Protein AF-A0A2T2RZV4-F1 (afdb_monomer_lite)

Foldseek 3Di:
DDLVVLVVDPLLVVLLVLLVVLCVVQVDVDDDDDLSRLLVVLVVVDDPPDDSNVSSSVVSVVSNCPSNDDPVRVVVVCVVCVVVVLVVDDPVRNVVCVVPDDPPDDPPPDD

Secondary structure (DSSP, 8-state):
--HHHHHH-HHHHHHHHHHHHHHHHS--SSPPPPHHHHHHHHHHT--TTS-HHHHHHHHHHHHHHHHHS-HHHHHHHHHHTHHHHHHHS-HHHHHHHHHT-PPPPPP----

Radius of gyration: 17.97 Å; chains: 1; bounding box: 38×36×47 Å

Sequence (111 aa):
MDVKEILADSEIQAAYAEYLRVTEASPLDYDVQSLESIALNVTAGERKGYPIRDCVLSCLRALIFHRSTPLSAQIEMAEASEPERRANMTPEQRAACDRYRLPSPAPIAQQ

Structure (mmCIF, N/CA/C/O backbone):
data_AF-A0A2T2RZV4-F1
#
_entry.id   AF-A0A2T2RZV4-F1
#
loop_
_atom_site.group_PDB
_atom_site.id
_atom_site.type_symbol
_atom_site.label_atom_id
_atom_site.label_alt_id
_atom_site.label_comp_id
_atom_site.label_asym_id
_atom_site.label_entity_id
_atom_site.label_seq_id
_atom_site.pdbx_PDB_ins_code
_atom_site.Cartn_x
_atom_site.Cartn_y
_atom_site.Cartn_z
_atom_site.occupancy
_atom_site.B_iso_or_equiv
_atom_site.auth_seq_id
_atom_site.auth_comp_id
_atom_site.auth_asym_id
_atom_site.auth_atom_id
_atom_site.pdbx_PDB_model_num
ATOM 1 N N . MET A 1 1 ? -12.876 -10.564 10.738 1.00 78.62 1 MET A N 1
ATOM 2 C CA . MET A 1 1 ? -12.437 -9.356 11.447 1.00 78.62 1 MET A CA 1
ATOM 3 C C . MET A 1 1 ? -13.302 -8.216 10.952 1.00 78.62 1 MET A C 1
ATOM 5 O O . MET A 1 1 ? -13.426 -8.089 9.739 1.00 78.62 1 MET A O 1
ATOM 9 N N . ASP A 1 2 ? -13.956 -7.475 11.837 1.00 85.00 2 ASP A N 1
ATOM 10 C CA . ASP A 1 2 ? -14.763 -6.309 11.472 1.00 85.00 2 ASP A CA 1
ATOM 11 C C . ASP A 1 2 ? -13.939 -5.005 11.494 1.00 85.00 2 ASP A C 1
ATOM 13 O O . ASP A 1 2 ? -12.769 -4.985 11.883 1.00 85.00 2 ASP A O 1
ATOM 17 N N . VAL A 1 3 ? -14.532 -3.897 11.040 1.00 87.12 3 VAL A N 1
ATOM 18 C CA . VAL A 1 3 ? -13.846 -2.593 10.994 1.00 87.12 3 VAL A CA 1
ATOM 19 C C . VAL A 1 3 ? -13.433 -2.122 12.390 1.00 87.12 3 VAL A C 1
ATOM 21 O O . VAL A 1 3 ? -12.377 -1.518 12.532 1.00 87.12 3 VAL A O 1
ATOM 24 N N . LYS A 1 4 ? -14.206 -2.413 13.443 1.00 90.44 4 LYS A N 1
ATOM 25 C CA . LYS A 1 4 ? -13.849 -1.993 14.806 1.00 90.44 4 LYS A CA 1
ATOM 26 C C . LYS A 1 4 ? -12.604 -2.724 15.295 1.00 90.44 4 LYS A C 1
ATOM 28 O O . LYS A 1 4 ? -11.748 -2.104 15.916 1.00 90.44 4 LYS A O 1
ATOM 33 N N . GLU A 1 5 ? -12.488 -4.010 14.983 1.00 92.50 5 GLU A N 1
ATOM 34 C CA . GLU A 1 5 ? -11.299 -4.806 15.287 1.00 92.50 5 GLU A CA 1
ATOM 35 C C . GLU A 1 5 ? -10.067 -4.291 14.524 1.00 92.50 5 GLU A C 1
ATOM 37 O O . GLU A 1 5 ? -8.998 -4.176 15.114 1.00 92.50 5 GLU A O 1
ATOM 42 N N . ILE A 1 6 ? -10.222 -3.888 13.256 1.00 92.62 6 ILE A N 1
ATOM 43 C CA . ILE A 1 6 ? -9.158 -3.238 12.465 1.00 92.62 6 ILE A CA 1
ATOM 44 C C . ILE A 1 6 ? -8.697 -1.930 13.114 1.00 92.62 6 ILE A C 1
ATOM 46 O O . ILE A 1 6 ? -7.499 -1.684 13.242 1.00 92.62 6 ILE A O 1
ATOM 50 N N . LEU A 1 7 ? -9.642 -1.090 13.540 1.00 92.81 7 LEU A N 1
ATOM 51 C CA . LEU A 1 7 ? -9.342 0.188 14.184 1.00 92.81 7 LEU A CA 1
ATOM 52 C C . LEU A 1 7 ? -8.691 0.017 15.563 1.00 92.81 7 LEU A C 1
ATOM 54 O O . LEU A 1 7 ? -8.048 0.947 16.041 1.00 92.81 7 LEU A O 1
ATOM 58 N N . ALA A 1 8 ? -8.828 -1.143 16.201 1.00 95.12 8 ALA A N 1
ATOM 59 C CA . ALA A 1 8 ? -8.177 -1.450 17.471 1.00 95.12 8 ALA A CA 1
ATOM 60 C C . ALA A 1 8 ? -6.822 -2.171 17.311 1.00 95.12 8 ALA A C 1
ATOM 62 O O . ALA A 1 8 ? -6.104 -2.330 18.300 1.00 95.12 8 ALA A O 1
ATOM 63 N N . ASP A 1 9 ? -6.459 -2.612 16.102 1.00 96.88 9 ASP A N 1
ATOM 64 C CA . ASP A 1 9 ? -5.226 -3.363 15.857 1.00 96.88 9 ASP A CA 1
ATOM 65 C C . ASP A 1 9 ? -3.991 -2.454 15.958 1.00 96.88 9 ASP A C 1
ATOM 67 O O . ASP A 1 9 ? -3.854 -1.457 15.245 1.00 96.88 9 ASP A O 1
ATOM 71 N N . SER A 1 10 ? -3.065 -2.807 16.850 1.00 97.06 10 SER A N 1
ATOM 72 C CA . SER A 1 10 ? -1.889 -1.987 17.153 1.00 97.06 10 SER A CA 1
ATOM 73 C C . SER A 1 10 ? -0.884 -1.901 16.003 1.00 97.06 10 SER A C 1
ATOM 75 O O . SER A 1 10 ? -0.235 -0.867 15.847 1.00 97.06 10 SER A O 1
ATOM 77 N N . GLU A 1 11 ? -0.756 -2.944 15.179 1.00 97.25 11 GLU A N 1
ATOM 78 C CA . GLU A 1 11 ? 0.132 -2.928 14.013 1.00 97.25 11 GLU A CA 1
ATOM 79 C C . GLU A 1 11 ? -0.441 -2.011 12.928 1.00 97.25 11 GLU A C 1
ATOM 81 O O . GLU A 1 11 ? 0.288 -1.230 12.315 1.00 97.25 11 GLU A O 1
ATOM 86 N N . ILE A 1 12 ? -1.761 -2.055 12.733 1.00 96.94 12 ILE A N 1
ATOM 87 C CA . ILE A 1 12 ? -2.468 -1.166 11.805 1.00 96.94 12 ILE A CA 1
ATOM 88 C C . ILE A 1 12 ? -2.363 0.288 12.267 1.00 96.94 12 ILE A C 1
ATOM 90 O O . ILE A 1 12 ? -2.049 1.161 11.461 1.00 96.94 12 ILE A O 1
ATOM 94 N N . GLN A 1 13 ? -2.561 0.550 13.560 1.00 97.75 13 GLN A N 1
ATOM 95 C CA . GLN A 1 13 ? -2.402 1.886 14.138 1.00 97.75 13 GLN A CA 1
ATOM 96 C C . GLN A 1 13 ? -0.976 2.420 13.962 1.00 97.75 13 GLN A C 1
ATOM 98 O O . GLN A 1 13 ? -0.792 3.567 13.554 1.00 97.75 13 GLN A O 1
ATOM 103 N N . ALA A 1 14 ? 0.040 1.584 14.195 1.00 98.00 14 ALA A N 1
ATOM 104 C CA . ALA A 1 14 ? 1.434 1.962 13.976 1.00 98.00 14 ALA A CA 1
ATOM 105 C C . ALA A 1 14 ? 1.723 2.280 12.498 1.00 98.00 14 ALA A C 1
ATOM 107 O O . ALA A 1 14 ? 2.355 3.292 12.195 1.00 98.00 14 ALA A O 1
ATOM 108 N N . ALA A 1 15 ? 1.219 1.462 11.570 1.00 97.75 15 ALA A N 1
ATOM 109 C CA . ALA A 1 15 ? 1.352 1.720 10.139 1.00 97.75 15 ALA A CA 1
ATOM 110 C C . ALA A 1 15 ? 0.609 2.998 9.710 1.00 97.75 15 ALA A C 1
ATOM 112 O O . ALA A 1 15 ? 1.112 3.765 8.893 1.00 97.75 15 ALA A O 1
ATOM 113 N N . TYR A 1 16 ? -0.562 3.275 10.283 1.00 97.44 16 TYR A N 1
ATOM 114 C CA . TYR A 1 16 ? -1.299 4.505 10.004 1.00 97.44 16 TYR A CA 1
ATOM 115 C C . TYR A 1 16 ? -0.570 5.752 10.520 1.00 97.44 16 TYR A C 1
ATOM 117 O O . TYR A 1 16 ? -0.479 6.744 9.801 1.00 97.44 16 TYR A O 1
ATOM 125 N N . ALA A 1 17 ? 0.023 5.696 11.715 1.00 96.62 17 ALA A N 1
ATOM 126 C CA . ALA A 1 17 ? 0.851 6.784 12.234 1.00 96.62 17 ALA A CA 1
ATOM 127 C C . ALA A 1 17 ? 2.058 7.072 11.322 1.00 96.62 17 ALA A C 1
ATOM 129 O O . ALA A 1 17 ? 2.365 8.231 11.045 1.00 96.62 17 ALA A O 1
ATOM 130 N N . GLU A 1 18 ? 2.702 6.026 10.797 1.00 96.31 18 GLU A N 1
ATOM 131 C CA . GLU A 1 18 ? 3.788 6.182 9.828 1.00 96.31 18 GLU A CA 1
ATOM 132 C C . GLU A 1 18 ? 3.300 6.798 8.511 1.00 96.31 18 GLU A C 1
ATOM 134 O O . GLU A 1 18 ? 3.956 7.690 7.977 1.00 96.31 18 GLU A O 1
ATOM 139 N N . TYR A 1 19 ? 2.129 6.385 8.013 1.00 94.81 19 TYR A N 1
ATOM 140 C CA . TYR A 1 19 ? 1.494 6.995 6.842 1.00 94.81 19 TYR A CA 1
ATOM 141 C C . TYR A 1 19 ? 1.273 8.505 7.022 1.00 94.81 19 TYR A C 1
ATOM 143 O O . TYR A 1 19 ? 1.608 9.282 6.122 1.00 94.81 19 TYR A O 1
ATOM 151 N N . LEU A 1 20 ? 0.767 8.935 8.182 1.00 93.75 20 LEU A N 1
ATOM 152 C CA . LEU A 1 20 ? 0.608 10.358 8.493 1.00 93.75 20 LEU A CA 1
ATOM 153 C C . LEU A 1 20 ? 1.962 11.078 8.476 1.00 93.75 20 LEU A C 1
ATOM 155 O O . LEU A 1 20 ? 2.116 12.080 7.778 1.00 93.75 20 LEU A O 1
ATOM 159 N N . ARG A 1 21 ? 2.972 10.508 9.144 1.00 93.81 21 ARG A N 1
ATOM 160 C CA . ARG A 1 21 ? 4.323 11.080 9.226 1.00 93.81 21 ARG A CA 1
ATOM 161 C C . ARG A 1 21 ? 4.966 11.283 7.851 1.00 93.81 21 ARG A C 1
ATOM 163 O O . ARG A 1 21 ? 5.553 12.333 7.594 1.00 93.81 21 ARG A O 1
ATOM 170 N N . VAL A 1 22 ? 4.884 10.295 6.955 1.00 91.25 22 VAL A N 1
ATOM 171 C CA . VAL A 1 22 ? 5.465 10.427 5.604 1.00 91.25 22 VAL A CA 1
ATOM 172 C C . VAL A 1 22 ? 4.661 11.369 4.713 1.00 91.25 22 VAL A C 1
ATOM 174 O O . VAL A 1 22 ? 5.233 11.999 3.828 1.00 91.25 22 VAL A O 1
ATOM 177 N N . THR A 1 23 ? 3.356 11.504 4.958 1.00 88.56 23 THR A N 1
ATOM 178 C CA . THR A 1 23 ? 2.507 12.439 4.213 1.00 88.56 23 THR A CA 1
ATOM 179 C C . THR A 1 23 ? 2.806 13.888 4.592 1.00 88.56 23 THR A C 1
ATOM 181 O O . THR A 1 23 ? 2.885 14.738 3.712 1.00 88.56 23 THR A O 1
ATOM 184 N N . GLU A 1 24 ? 3.062 14.167 5.871 1.00 86.38 24 GLU A N 1
ATOM 185 C CA . GLU A 1 24 ? 3.517 15.488 6.328 1.00 86.38 24 GLU A CA 1
ATOM 186 C C . GLU A 1 24 ? 4.891 15.864 5.754 1.00 86.38 24 GLU A C 1
ATOM 188 O O . GLU A 1 24 ? 5.123 17.015 5.391 1.00 86.38 24 GLU A O 1
ATOM 193 N N . ALA A 1 25 ? 5.803 14.892 5.643 1.00 82.19 25 ALA A N 1
ATOM 194 C CA . ALA A 1 25 ? 7.146 15.110 5.106 1.00 82.19 25 ALA A CA 1
ATOM 195 C C . ALA A 1 25 ? 7.177 15.304 3.577 1.00 82.19 25 ALA A C 1
ATOM 197 O O . ALA A 1 25 ? 8.138 15.866 3.049 1.00 82.19 25 ALA A O 1
ATOM 198 N N . SER A 1 26 ? 6.148 14.838 2.863 1.00 71.50 26 SER A N 1
ATOM 199 C CA . SER A 1 26 ? 6.004 14.982 1.413 1.00 71.50 26 SER A CA 1
ATOM 200 C C . SER A 1 26 ? 4.570 15.401 1.063 1.00 71.50 26 SER A C 1
ATOM 202 O O . SER A 1 26 ? 3.761 14.568 0.627 1.00 71.50 26 SER A O 1
ATOM 204 N N . PRO A 1 27 ? 4.224 16.687 1.275 1.00 63.88 27 PRO A N 1
ATOM 205 C CA . PRO A 1 27 ? 2.897 17.201 0.980 1.00 63.88 27 PRO A CA 1
ATOM 206 C C . PRO A 1 27 ? 2.727 17.298 -0.538 1.00 63.88 27 PRO A C 1
ATOM 208 O O . PRO A 1 27 ? 2.990 18.316 -1.170 1.00 63.88 27 PRO A O 1
ATOM 211 N N . LEU A 1 28 ? 2.319 16.191 -1.143 1.00 65.19 28 LEU A N 1
ATOM 212 C CA . LEU A 1 28 ? 1.630 16.205 -2.425 1.00 65.19 28 LEU A CA 1
ATOM 213 C C . LEU A 1 28 ? 0.189 16.692 -2.173 1.00 65.19 28 LEU A C 1
ATOM 215 O O . LEU A 1 28 ? -0.365 16.347 -1.129 1.00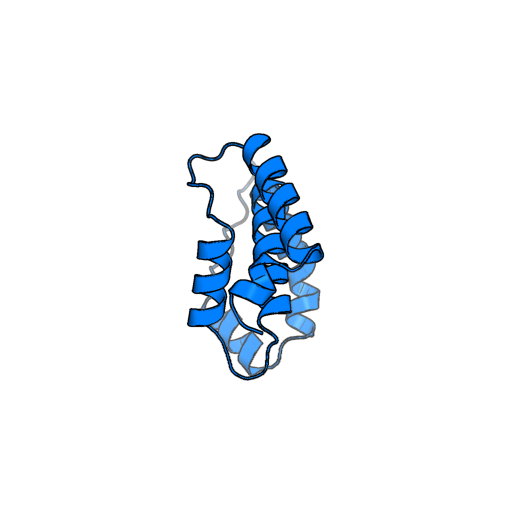 65.19 28 LEU A O 1
ATOM 219 N N . ASP A 1 29 ? -0.420 17.407 -3.127 1.00 60.91 29 ASP A N 1
ATOM 220 C C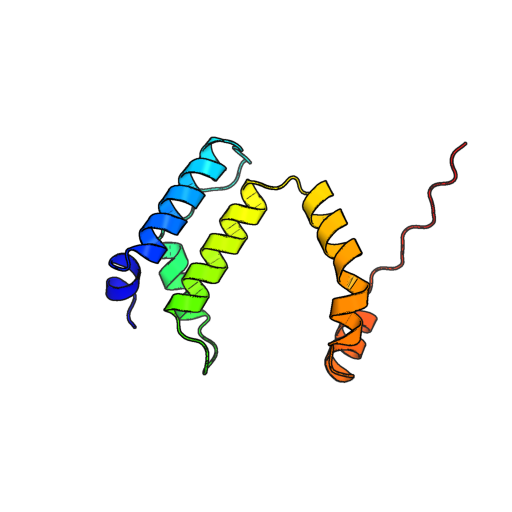A . ASP A 1 29 ? -1.781 18.012 -3.098 1.00 60.91 29 ASP A CA 1
ATOM 221 C C . ASP A 1 29 ? -2.963 17.014 -2.946 1.00 60.91 29 ASP A C 1
ATOM 223 O O . ASP A 1 29 ? -4.087 17.260 -3.374 1.00 60.91 29 ASP A O 1
ATOM 227 N N . TYR A 1 30 ? -2.734 15.847 -2.353 1.00 63.06 30 TYR A N 1
ATOM 228 C CA . TYR A 1 30 ? -3.729 14.797 -2.179 1.00 63.06 30 TYR A CA 1
ATOM 229 C C . TYR A 1 30 ? -4.223 14.735 -0.740 1.00 63.06 30 TYR A C 1
ATOM 231 O O . TYR A 1 30 ? -3.413 14.626 0.187 1.00 63.06 30 TYR A O 1
ATOM 239 N N . ASP A 1 31 ? -5.543 14.647 -0.587 1.00 78.50 31 ASP A N 1
ATOM 240 C CA . ASP A 1 31 ? -6.214 14.445 0.694 1.00 78.50 31 ASP A CA 1
ATOM 241 C C . ASP A 1 31 ? -5.663 13.232 1.461 1.00 78.50 31 ASP A C 1
ATOM 243 O O . ASP A 1 31 ? -5.440 12.144 0.913 1.00 78.50 31 ASP A O 1
ATOM 247 N N . VAL A 1 32 ? -5.454 13.430 2.764 1.00 85.69 32 VAL A N 1
ATOM 248 C CA . VAL A 1 32 ? -5.098 12.365 3.705 1.00 85.69 32 VAL A CA 1
ATOM 249 C C . VAL A 1 32 ? -6.344 11.532 3.984 1.00 85.69 32 VAL A C 1
ATOM 251 O O . VAL A 1 32 ? -7.367 12.059 4.423 1.00 85.69 32 VAL A O 1
ATOM 254 N N . GLN A 1 33 ? -6.273 10.223 3.747 1.00 89.12 33 GLN A N 1
ATOM 255 C CA . GLN A 1 33 ? -7.396 9.331 4.035 1.00 89.12 33 GLN A CA 1
ATOM 256 C C . GLN A 1 33 ? -7.419 8.955 5.515 1.00 89.12 33 GLN A C 1
ATOM 258 O O . GLN A 1 33 ? -6.383 8.616 6.083 1.00 89.12 33 GLN A O 1
ATOM 263 N N . SER A 1 34 ? -8.605 8.957 6.130 1.00 94.00 34 SER A N 1
ATOM 264 C CA . SER A 1 34 ? -8.766 8.430 7.485 1.00 94.00 34 SER A CA 1
ATOM 265 C C . SER A 1 34 ? -8.567 6.913 7.510 1.00 94.00 34 SER A C 1
ATOM 267 O O . SER A 1 34 ? -8.910 6.214 6.551 1.00 94.00 34 SER A O 1
ATOM 269 N N . LEU A 1 35 ? -8.080 6.380 8.635 1.00 94.75 35 LEU A N 1
ATOM 270 C CA . LEU A 1 35 ? -7.942 4.932 8.812 1.00 94.75 35 LEU A CA 1
ATOM 271 C C . LEU A 1 35 ? -9.282 4.198 8.643 1.00 94.75 35 LEU A C 1
ATOM 273 O O . LEU A 1 35 ? -9.329 3.118 8.060 1.00 94.75 35 LEU A O 1
ATOM 277 N N . GLU A 1 36 ? -10.378 4.803 9.104 1.00 94.81 36 GLU A N 1
ATOM 278 C CA . GLU A 1 36 ? -11.730 4.270 8.916 1.00 94.81 36 GLU A CA 1
ATOM 279 C C . GLU A 1 36 ? -12.106 4.177 7.432 1.00 94.81 36 GLU A C 1
ATOM 281 O O . GLU A 1 36 ? -12.605 3.143 6.996 1.00 94.81 36 GLU A O 1
ATOM 286 N N . SER A 1 37 ? -11.808 5.210 6.637 1.00 93.56 37 SER A N 1
ATOM 287 C CA . SER A 1 37 ? -12.062 5.200 5.192 1.00 93.56 37 SER A CA 1
ATOM 288 C C . SER A 1 37 ? -11.252 4.110 4.487 1.00 93.56 37 SER A C 1
ATOM 290 O O . SER A 1 37 ? -11.792 3.354 3.679 1.00 93.56 37 SER A O 1
ATOM 292 N N . ILE A 1 38 ? -9.972 3.962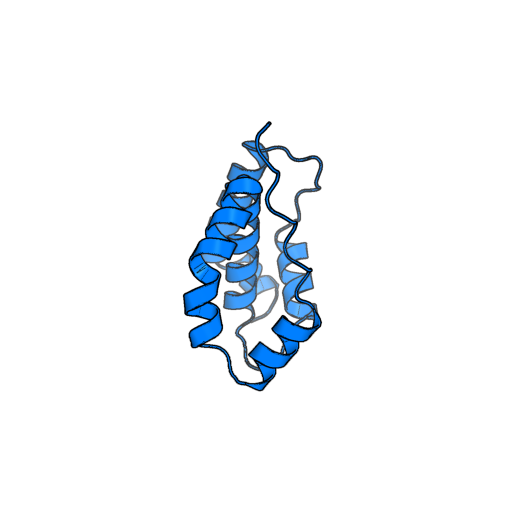 4.846 1.00 92.62 38 ILE A N 1
ATOM 293 C CA . ILE A 1 38 ? -9.107 2.896 4.321 1.00 92.62 38 ILE A CA 1
ATOM 294 C C . ILE A 1 38 ? -9.696 1.519 4.660 1.00 92.62 38 ILE A C 1
ATOM 296 O O . ILE A 1 38 ? -9.865 0.685 3.768 1.00 92.62 38 ILE A O 1
ATOM 300 N N . ALA A 1 39 ? -10.054 1.287 5.926 1.00 92.81 39 ALA A N 1
ATOM 301 C CA . ALA A 1 39 ? -10.632 0.026 6.378 1.00 92.81 39 ALA A CA 1
ATOM 302 C C . ALA A 1 39 ? -11.947 -0.291 5.649 1.00 92.81 39 ALA A C 1
ATOM 304 O O . ALA A 1 39 ? -12.107 -1.392 5.121 1.00 92.81 39 ALA A O 1
ATOM 305 N N . LEU A 1 40 ? -12.856 0.684 5.543 1.00 91.81 40 LEU A N 1
ATOM 306 C CA . LEU A 1 40 ? -14.129 0.530 4.839 1.00 91.81 40 LEU A CA 1
ATOM 307 C C . LEU A 1 40 ? -13.924 0.186 3.361 1.00 91.81 40 LEU A C 1
ATOM 309 O O . LEU A 1 40 ? -14.517 -0.777 2.879 1.00 91.81 40 LEU A O 1
ATOM 313 N N . ASN A 1 41 ? -13.040 0.897 2.660 1.00 89.31 41 ASN A N 1
ATOM 314 C CA . ASN A 1 41 ? -12.768 0.644 1.244 1.00 89.31 41 ASN A CA 1
ATOM 315 C C . ASN A 1 41 ? -12.181 -0.752 1.006 1.00 89.31 41 ASN A C 1
ATOM 317 O O . ASN A 1 41 ? -12.585 -1.445 0.071 1.00 89.31 41 ASN A O 1
ATOM 321 N N . VAL A 1 42 ? -11.264 -1.195 1.871 1.00 88.50 42 VAL A N 1
ATOM 322 C CA . VAL A 1 42 ? -10.686 -2.541 1.789 1.00 88.50 42 VAL A CA 1
ATOM 323 C C . VAL A 1 42 ? -11.744 -3.614 2.058 1.00 88.50 42 VAL A C 1
ATOM 325 O O . VAL A 1 42 ? -11.812 -4.590 1.313 1.00 88.50 42 VAL A O 1
ATOM 328 N N . THR A 1 43 ? -12.605 -3.426 3.064 1.00 84.06 43 THR A N 1
ATOM 329 C CA . THR A 1 43 ? -13.701 -4.373 3.348 1.00 84.06 43 THR A CA 1
ATOM 330 C C . THR A 1 43 ? -14.763 -4.409 2.248 1.00 84.06 43 THR A C 1
ATOM 332 O O . THR A 1 43 ? -15.262 -5.479 1.917 1.00 84.06 43 THR A O 1
ATOM 335 N N . ALA A 1 44 ? -15.082 -3.276 1.617 1.00 82.75 44 ALA A N 1
ATOM 336 C CA . ALA A 1 44 ? -16.028 -3.229 0.502 1.00 82.75 44 ALA A CA 1
ATOM 337 C C . ALA A 1 44 ? -15.491 -3.942 -0.753 1.00 82.75 44 ALA A C 1
ATOM 339 O O . ALA A 1 44 ? -16.263 -4.499 -1.533 1.00 82.75 44 ALA A O 1
ATOM 340 N N . GLY A 1 45 ? -14.169 -3.937 -0.943 1.00 71.12 45 GLY A N 1
ATOM 341 C CA . GLY A 1 45 ? -13.482 -4.622 -2.037 1.00 71.12 45 GLY A CA 1
ATOM 342 C C . GLY A 1 45 ? -13.104 -6.079 -1.750 1.00 71.12 45 GLY A C 1
ATOM 343 O O . GLY A 1 45 ? -12.349 -6.657 -2.537 1.00 71.12 45 GLY A O 1
ATOM 344 N N . GLU A 1 46 ? -13.567 -6.666 -0.640 1.00 63.41 46 GLU A N 1
ATOM 345 C CA . GLU A 1 46 ? -13.091 -7.961 -0.150 1.00 63.41 46 GLU A CA 1
ATOM 346 C C . GLU A 1 46 ? -13.247 -9.070 -1.210 1.00 63.41 46 GLU A C 1
ATOM 348 O O . GLU A 1 46 ? -14.343 -9.485 -1.600 1.00 63.41 46 GLU A O 1
ATOM 353 N N . ARG A 1 47 ? -12.106 -9.586 -1.684 1.00 60.38 47 ARG A N 1
ATOM 354 C CA . ARG A 1 47 ? -12.050 -10.824 -2.465 1.00 60.38 47 ARG A CA 1
ATOM 355 C C . ARG A 1 47 ? -12.002 -11.997 -1.495 1.00 60.38 47 ARG A C 1
ATOM 357 O O . ARG A 1 47 ? -11.113 -12.061 -0.650 1.00 60.38 47 ARG A O 1
ATOM 364 N N . LYS A 1 48 ? -12.919 -12.956 -1.666 1.00 64.81 48 LYS A N 1
ATOM 365 C CA . LYS A 1 48 ? -12.946 -14.212 -0.898 1.00 64.81 48 LYS A CA 1
ATOM 366 C C . LYS A 1 48 ? -11.538 -14.821 -0.815 1.00 64.81 48 LYS A C 1
ATOM 368 O O . LYS A 1 48 ? -10.954 -15.130 -1.851 1.00 64.81 48 LYS A O 1
ATOM 373 N N . GLY A 1 49 ? -11.035 -15.023 0.403 1.00 69.94 49 GLY A N 1
ATOM 374 C CA . GLY A 1 49 ? -9.800 -15.772 0.662 1.00 69.94 49 GLY A CA 1
ATOM 375 C C . GLY A 1 49 ? -8.599 -14.968 1.165 1.00 69.94 49 GLY A C 1
ATOM 376 O O . GLY A 1 49 ? -7.588 -15.588 1.476 1.00 69.94 49 GLY A O 1
ATOM 377 N N . TYR A 1 50 ? -8.694 -13.641 1.298 1.00 77.19 50 TYR A N 1
ATOM 378 C CA . TYR A 1 50 ? -7.635 -12.826 1.907 1.00 77.19 50 TYR A CA 1
ATOM 379 C C . TYR A 1 50 ? -8.095 -12.225 3.242 1.00 77.19 50 TYR A C 1
ATOM 381 O O . TYR A 1 50 ? -9.177 -11.641 3.287 1.00 77.19 50 TYR A O 1
ATOM 389 N N . PRO A 1 51 ? -7.314 -12.341 4.333 1.00 87.69 51 PRO A N 1
ATOM 390 C CA . PRO A 1 51 ? -7.666 -11.713 5.602 1.00 87.69 51 PRO A CA 1
ATOM 391 C C . PRO A 1 51 ? -7.714 -10.184 5.473 1.00 87.69 51 PRO A C 1
ATOM 393 O O . PRO A 1 51 ? -6.719 -9.563 5.103 1.00 87.69 51 PRO A O 1
ATOM 396 N N . ILE A 1 52 ? -8.845 -9.565 5.839 1.00 88.12 52 ILE A N 1
ATOM 397 C CA . ILE A 1 52 ? -9.045 -8.098 5.798 1.00 88.12 52 ILE A CA 1
ATOM 398 C C . ILE A 1 52 ? -7.891 -7.353 6.475 1.00 88.12 52 ILE A C 1
ATOM 400 O O . ILE A 1 52 ? -7.408 -6.355 5.946 1.00 88.12 52 ILE A O 1
ATOM 404 N N . ARG A 1 53 ? -7.422 -7.861 7.621 1.00 91.69 53 ARG A N 1
ATOM 405 C CA . ARG A 1 53 ? -6.273 -7.323 8.359 1.00 91.69 53 ARG A CA 1
ATOM 406 C C . ARG A 1 53 ? -5.052 -7.136 7.462 1.00 91.69 53 ARG A C 1
ATOM 408 O O . ARG A 1 53 ? -4.472 -6.053 7.420 1.00 91.69 53 ARG A O 1
ATOM 415 N N . ASP A 1 54 ? -4.698 -8.180 6.722 1.00 91.00 54 ASP A N 1
ATOM 416 C CA . ASP A 1 54 ? -3.528 -8.184 5.853 1.00 91.00 54 ASP A CA 1
ATOM 417 C C . ASP A 1 54 ? -3.747 -7.251 4.664 1.00 91.00 54 ASP A C 1
ATOM 419 O O . ASP A 1 54 ? -2.841 -6.515 4.283 1.00 91.00 54 ASP A O 1
ATOM 423 N N . CYS A 1 55 ? -4.968 -7.196 4.126 1.00 90.94 55 CYS A N 1
ATOM 424 C CA . CYS A 1 55 ? -5.312 -6.252 3.069 1.00 90.94 55 CYS A CA 1
ATOM 425 C C . CYS A 1 55 ? -5.179 -4.788 3.525 1.00 90.94 55 CYS A C 1
ATOM 427 O O . CYS A 1 55 ? -4.623 -3.975 2.786 1.00 90.94 55 CYS A O 1
ATOM 429 N N . VAL A 1 56 ? -5.638 -4.448 4.736 1.00 93.25 56 VAL A N 1
ATOM 430 C CA . VAL A 1 56 ? -5.500 -3.095 5.302 1.00 93.25 56 VAL A CA 1
ATOM 431 C C . VAL A 1 56 ? -4.028 -2.759 5.543 1.00 93.25 56 VAL A C 1
ATOM 433 O O . VAL A 1 56 ? -3.576 -1.691 5.128 1.00 93.25 56 VAL A O 1
ATOM 436 N N . LEU A 1 57 ? -3.249 -3.676 6.127 1.00 94.56 57 LEU A N 1
ATOM 437 C CA . LEU A 1 57 ? -1.807 -3.486 6.316 1.00 94.56 57 LEU A CA 1
ATOM 438 C C . LEU A 1 57 ? -1.069 -3.301 4.988 1.00 94.56 57 LEU A C 1
ATOM 440 O O . LEU A 1 57 ? -0.237 -2.403 4.865 1.00 94.56 57 LEU A O 1
ATOM 444 N N . SER A 1 58 ? -1.372 -4.117 3.978 1.00 92.88 58 SER A N 1
ATOM 445 C CA . SER A 1 58 ? -0.798 -3.974 2.640 1.00 92.88 58 SER A CA 1
ATOM 446 C C . SER A 1 58 ? -1.172 -2.640 2.000 1.00 92.88 58 SER A C 1
ATOM 448 O O . SER A 1 58 ? -0.314 -2.011 1.382 1.00 92.88 58 SER A O 1
ATOM 450 N N . CYS A 1 59 ? -2.413 -2.180 2.180 1.00 93.19 59 CYS A N 1
ATOM 451 C CA . CYS A 1 59 ? -2.851 -0.873 1.701 1.00 93.19 59 CYS A CA 1
ATOM 452 C C . CYS A 1 59 ? -2.050 0.260 2.363 1.00 93.19 59 CYS A C 1
ATOM 454 O O . CYS A 1 59 ? -1.478 1.092 1.661 1.00 93.19 59 CYS A O 1
ATOM 456 N N . LEU A 1 60 ? -1.908 0.243 3.693 1.00 96.00 60 LEU A N 1
ATOM 457 C CA . LEU A 1 60 ? -1.110 1.233 4.425 1.00 96.00 60 LEU A CA 1
ATOM 458 C C . LEU A 1 60 ? 0.361 1.218 4.001 1.00 96.00 60 LEU A C 1
ATOM 460 O O . LEU A 1 60 ? 0.933 2.273 3.744 1.00 96.00 60 LEU A O 1
ATOM 464 N N . ARG A 1 61 ? 0.970 0.037 3.853 1.00 95.50 61 ARG A N 1
ATOM 465 C CA . ARG A 1 61 ? 2.359 -0.094 3.379 1.00 95.50 61 ARG A CA 1
ATOM 466 C C . ARG A 1 61 ? 2.538 0.475 1.969 1.00 95.50 61 ARG A C 1
ATOM 468 O O . ARG A 1 61 ? 3.536 1.145 1.715 1.00 95.50 61 ARG A O 1
ATOM 475 N N . ALA A 1 62 ? 1.573 0.257 1.075 1.00 92.31 62 ALA A N 1
ATOM 476 C CA . ALA A 1 62 ? 1.596 0.832 -0.268 1.00 92.31 62 ALA A CA 1
ATOM 477 C C . ALA A 1 62 ? 1.468 2.365 -0.242 1.00 92.31 62 ALA A C 1
ATOM 479 O O . ALA A 1 62 ? 2.210 3.048 -0.946 1.00 92.31 62 ALA A O 1
ATOM 480 N N . LEU A 1 63 ? 0.584 2.910 0.602 1.00 92.06 63 LEU A N 1
ATOM 481 C CA . LEU A 1 63 ? 0.445 4.356 0.796 1.00 92.06 63 LEU A CA 1
ATOM 482 C C . LEU A 1 63 ? 1.729 4.977 1.359 1.00 92.06 63 LEU A C 1
ATOM 484 O O . LEU A 1 63 ? 2.180 5.996 0.842 1.00 92.06 63 LEU A O 1
ATOM 488 N N . ILE A 1 64 ? 2.348 4.343 2.361 1.00 93.88 64 ILE A N 1
ATOM 489 C CA . ILE A 1 64 ? 3.634 4.780 2.922 1.00 93.88 64 ILE A CA 1
ATOM 490 C C . ILE A 1 64 ? 4.696 4.820 1.828 1.00 93.88 64 ILE A C 1
ATOM 492 O O . ILE A 1 64 ? 5.333 5.852 1.646 1.00 93.88 64 ILE A O 1
ATOM 496 N N . PHE A 1 65 ? 4.860 3.724 1.080 1.00 92.25 65 PHE A N 1
ATOM 497 C CA . PHE A 1 65 ? 5.841 3.632 -0.000 1.00 92.25 65 PHE A CA 1
ATOM 498 C C . PHE A 1 65 ? 5.633 4.723 -1.051 1.00 92.25 65 PHE A C 1
ATOM 500 O O . PHE A 1 65 ? 6.583 5.405 -1.431 1.00 92.25 65 PHE A O 1
ATOM 507 N N 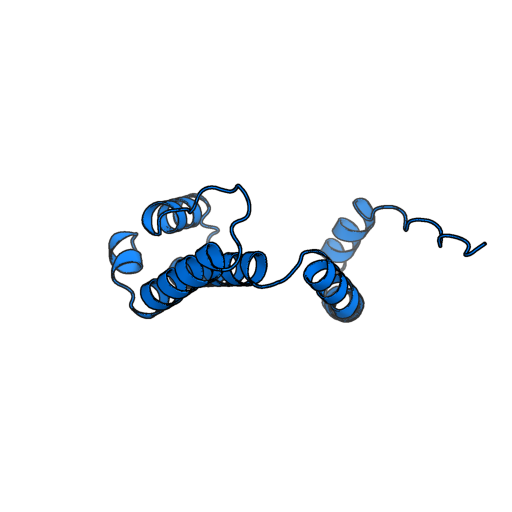. HIS A 1 66 ? 4.387 4.926 -1.481 1.00 88.50 66 HIS A N 1
ATOM 508 C CA . HIS A 1 66 ? 4.065 5.916 -2.500 1.00 88.50 66 HIS A CA 1
ATOM 509 C C . HIS A 1 66 ? 4.368 7.352 -2.048 1.00 88.50 66 HIS A C 1
ATOM 511 O O . HIS A 1 66 ? 4.766 8.177 -2.866 1.00 88.50 66 HIS A O 1
ATOM 517 N N . ARG A 1 67 ? 4.202 7.650 -0.752 1.00 87.69 67 ARG A N 1
ATOM 518 C CA . ARG A 1 67 ? 4.479 8.972 -0.166 1.00 87.69 67 ARG A CA 1
ATOM 519 C C . ARG A 1 67 ? 5.954 9.186 0.171 1.00 87.69 67 ARG A C 1
ATOM 521 O O . ARG A 1 67 ? 6.427 10.313 0.105 1.00 87.69 67 ARG A O 1
ATOM 528 N N . SER A 1 68 ? 6.681 8.131 0.534 1.00 90.31 68 SER A N 1
ATOM 529 C CA . SER A 1 68 ? 8.091 8.221 0.936 1.00 90.31 68 SER A CA 1
ATOM 530 C C . SER A 1 68 ? 9.079 8.043 -0.217 1.00 90.31 68 SER A C 1
ATOM 532 O O . SER A 1 68 ? 10.259 8.352 -0.059 1.00 90.31 68 SER A O 1
ATOM 534 N N . THR A 1 69 ? 8.614 7.565 -1.374 1.00 89.31 69 THR A N 1
ATOM 535 C CA . THR A 1 69 ? 9.468 7.237 -2.521 1.00 89.31 69 THR A CA 1
ATOM 536 C C . THR A 1 69 ? 9.123 8.130 -3.711 1.00 89.31 69 THR A C 1
ATOM 538 O O . THR A 1 69 ? 7.979 8.109 -4.162 1.00 89.31 69 THR A O 1
ATOM 541 N N . PRO A 1 70 ? 10.073 8.892 -4.281 1.00 87.88 70 PRO A N 1
ATOM 542 C CA . PRO A 1 70 ? 9.822 9.675 -5.490 1.00 87.88 70 PRO A CA 1
ATOM 543 C C . PRO A 1 70 ? 9.332 8.804 -6.654 1.00 87.88 70 PRO A C 1
ATOM 545 O O . PRO A 1 70 ? 9.796 7.677 -6.820 1.00 87.88 70 PRO A O 1
ATOM 548 N N . LEU A 1 71 ? 8.440 9.335 -7.500 1.00 85.25 71 LEU A N 1
ATOM 549 C CA . LEU A 1 71 ? 7.863 8.586 -8.626 1.00 85.25 71 LEU A CA 1
ATOM 550 C C . LEU A 1 71 ? 8.931 7.971 -9.548 1.00 85.25 71 LEU A C 1
ATOM 552 O O . LEU A 1 71 ? 8.773 6.833 -9.976 1.00 85.25 71 LEU A O 1
ATOM 556 N N . SER A 1 72 ? 10.028 8.685 -9.820 1.00 86.81 72 SER A N 1
ATOM 557 C CA . SER A 1 72 ? 11.141 8.163 -10.628 1.00 86.81 72 SER A CA 1
ATOM 558 C C . SER A 1 72 ? 11.755 6.903 -10.018 1.00 86.81 72 SER A C 1
ATOM 560 O O . SER A 1 72 ? 11.917 5.907 -10.713 1.00 86.81 72 SER A O 1
ATOM 562 N N . ALA A 1 73 ? 11.999 6.904 -8.707 1.00 88.62 73 ALA A N 1
ATOM 563 C CA . ALA A 1 73 ? 12.512 5.739 -7.998 1.00 88.62 73 ALA A CA 1
ATOM 564 C C . ALA A 1 73 ? 11.490 4.588 -7.979 1.00 88.62 73 ALA A C 1
ATOM 566 O O . ALA A 1 73 ? 11.868 3.430 -8.133 1.00 88.62 73 ALA A O 1
ATOM 567 N N . GLN A 1 74 ? 10.187 4.883 -7.862 1.00 89.69 74 GLN A N 1
ATOM 568 C CA . GLN A 1 74 ? 9.142 3.854 -7.980 1.00 89.69 74 GLN A CA 1
ATOM 569 C C . GLN A 1 74 ? 9.169 3.180 -9.365 1.00 89.69 74 GLN A C 1
ATOM 571 O O . GLN A 1 74 ? 9.033 1.959 -9.451 1.00 89.69 74 GLN A O 1
ATOM 576 N N . ILE A 1 75 ? 9.371 3.958 -10.437 1.00 87.69 75 ILE A N 1
ATOM 577 C CA . ILE A 1 75 ? 9.499 3.448 -11.811 1.00 87.69 75 ILE A CA 1
ATOM 578 C C . ILE A 1 75 ? 10.756 2.586 -11.945 1.00 87.69 75 ILE A C 1
ATOM 580 O O . ILE A 1 75 ? 10.649 1.439 -12.372 1.00 87.69 75 ILE A O 1
ATOM 584 N N . GLU A 1 76 ? 11.914 3.085 -11.509 1.00 90.06 76 GLU A N 1
ATOM 585 C CA . GLU A 1 76 ? 13.181 2.343 -11.562 1.00 90.06 76 GLU A CA 1
ATOM 586 C C . GLU A 1 76 ? 13.083 0.995 -10.829 1.00 90.06 76 GLU A C 1
ATOM 588 O O . GLU A 1 76 ? 13.497 -0.038 -11.353 1.00 90.06 76 GLU A O 1
ATOM 593 N N . MET A 1 77 ? 12.465 0.966 -9.643 1.00 90.56 77 MET A N 1
ATOM 594 C CA . MET A 1 77 ? 12.234 -0.271 -8.887 1.00 90.56 77 MET A CA 1
ATOM 595 C C . MET A 1 77 ? 11.282 -1.237 -9.613 1.00 90.56 77 MET A C 1
ATOM 597 O O . MET A 1 77 ? 11.481 -2.458 -9.599 1.00 90.56 77 MET A O 1
ATOM 601 N N . ALA A 1 78 ? 10.232 -0.713 -10.250 1.00 87.88 78 ALA A N 1
ATOM 602 C CA . ALA A 1 78 ? 9.281 -1.519 -11.009 1.00 87.88 78 ALA A CA 1
ATOM 603 C C . ALA A 1 78 ? 9.917 -2.134 -12.267 1.00 87.88 78 ALA A C 1
ATOM 605 O O . ALA A 1 78 ? 9.633 -3.291 -12.586 1.00 87.88 78 ALA A O 1
ATOM 606 N N . GLU A 1 79 ? 10.787 -1.386 -12.948 1.00 88.38 79 GLU A N 1
ATOM 607 C CA . GLU A 1 79 ? 11.545 -1.850 -14.113 1.00 88.38 79 GLU A CA 1
ATOM 608 C C . GLU A 1 79 ? 12.607 -2.877 -13.714 1.00 88.38 79 GLU A C 1
ATOM 610 O O . GLU A 1 79 ? 12.679 -3.948 -14.317 1.00 88.38 79 GLU A O 1
ATOM 615 N N . ALA A 1 80 ? 13.365 -2.614 -12.645 1.00 91.50 80 ALA A N 1
ATOM 616 C CA . ALA A 1 80 ? 14.386 -3.529 -12.139 1.00 91.50 80 ALA A CA 1
ATOM 617 C C . ALA A 1 80 ? 13.805 -4.888 -11.707 1.00 91.50 80 ALA A C 1
ATOM 619 O O . ALA A 1 80 ? 14.445 -5.923 -11.884 1.00 91.50 80 ALA A O 1
ATOM 620 N N . SER A 1 81 ? 12.580 -4.899 -11.172 1.00 89.62 81 SER A N 1
ATOM 621 C CA . SER A 1 81 ? 11.888 -6.123 -10.741 1.00 89.62 81 SER A CA 1
ATOM 622 C C . SER A 1 81 ? 11.064 -6.807 -11.841 1.00 89.62 81 SER A C 1
ATOM 624 O O . SER A 1 81 ? 10.517 -7.889 -11.613 1.00 89.62 81 SER A O 1
ATOM 626 N N . GLU A 1 82 ? 10.929 -6.215 -13.034 1.00 89.38 82 GLU A N 1
ATOM 627 C CA . GLU A 1 82 ? 10.110 -6.782 -14.116 1.00 89.38 82 GLU A CA 1
ATOM 628 C C . GLU A 1 82 ? 10.581 -8.167 -14.582 1.00 89.38 82 GLU A C 1
ATOM 630 O O . GLU A 1 82 ? 9.723 -9.055 -14.640 1.00 89.38 82 GLU A O 1
ATOM 635 N N . PRO A 1 83 ? 11.886 -8.419 -14.825 1.00 90.19 83 PRO A N 1
ATOM 636 C CA . PRO A 1 83 ? 12.328 -9.703 -15.367 1.00 90.19 83 PRO A CA 1
ATOM 637 C C . PRO A 1 83 ? 11.998 -10.876 -14.441 1.00 90.19 83 PRO A C 1
ATOM 639 O O . PRO A 1 83 ? 11.467 -11.897 -14.882 1.00 90.19 83 PRO A O 1
ATOM 642 N N . GLU A 1 84 ? 12.254 -10.712 -13.141 1.00 93.12 84 GLU A N 1
ATOM 643 C CA . GLU A 1 84 ? 11.960 -11.728 -12.129 1.00 93.12 84 GLU A CA 1
ATOM 644 C C . GLU A 1 84 ? 10.448 -11.937 -11.974 1.00 93.12 84 GLU A C 1
ATOM 646 O O . GLU A 1 84 ? 9.965 -13.072 -12.020 1.00 93.12 84 GLU A O 1
ATOM 651 N N . ARG A 1 85 ? 9.662 -10.854 -11.866 1.00 89.31 85 ARG A N 1
ATOM 652 C CA . ARG A 1 85 ? 8.196 -10.970 -11.790 1.00 89.31 85 ARG A CA 1
ATOM 653 C C . ARG A 1 85 ? 7.633 -11.676 -13.016 1.00 89.31 85 ARG A C 1
ATOM 655 O O . ARG A 1 85 ? 6.761 -12.529 -12.874 1.00 89.31 85 ARG A O 1
ATOM 662 N N . ARG A 1 86 ? 8.130 -11.354 -14.211 1.00 89.31 86 ARG A N 1
ATOM 663 C CA . ARG A 1 86 ? 7.668 -11.947 -15.471 1.00 89.31 86 ARG A CA 1
ATOM 664 C C . ARG A 1 86 ? 8.040 -13.424 -15.591 1.00 89.31 86 ARG A C 1
ATOM 666 O O . ARG A 1 86 ? 7.251 -14.196 -16.147 1.00 89.31 86 ARG A O 1
ATOM 673 N N . ALA A 1 87 ? 9.181 -13.837 -15.037 1.00 92.88 87 ALA A N 1
ATOM 674 C CA . ALA A 1 87 ? 9.551 -15.248 -14.925 1.00 92.88 87 ALA A CA 1
ATOM 675 C C . ALA A 1 87 ? 8.552 -16.030 -14.049 1.00 92.88 87 ALA A C 1
ATOM 677 O O . ALA A 1 87 ? 8.142 -17.130 -14.422 1.00 92.88 87 ALA A O 1
ATOM 678 N N . ASN A 1 88 ? 8.076 -15.417 -12.962 1.00 94.31 88 ASN A N 1
ATOM 679 C CA . ASN A 1 88 ? 7.152 -16.029 -11.999 1.00 94.31 88 ASN A CA 1
ATOM 680 C C . ASN A 1 88 ? 5.661 -15.965 -12.393 1.00 94.31 88 ASN A C 1
ATOM 682 O O . ASN A 1 88 ? 4.820 -16.547 -11.710 1.00 94.31 88 ASN A O 1
ATOM 686 N N . MET A 1 89 ? 5.306 -15.275 -13.479 1.00 92.69 89 MET A N 1
ATOM 687 C CA . MET A 1 89 ? 3.920 -15.191 -13.956 1.00 92.69 89 MET A CA 1
ATOM 688 C C . MET A 1 89 ? 3.429 -16.505 -14.587 1.00 92.69 89 MET A C 1
ATOM 690 O O . MET A 1 89 ? 4.193 -17.247 -15.211 1.00 92.69 89 MET A O 1
ATOM 694 N N . THR A 1 90 ? 2.120 -16.763 -14.517 1.00 94.31 90 THR A N 1
ATOM 695 C CA . THR A 1 90 ? 1.486 -17.797 -15.352 1.00 94.31 90 THR A CA 1
ATOM 696 C C . THR A 1 90 ? 1.454 -17.354 -16.824 1.00 94.31 90 THR A C 1
ATOM 698 O O . THR A 1 90 ? 1.576 -16.158 -17.119 1.00 94.31 90 THR A O 1
ATOM 701 N N . PRO A 1 91 ? 1.285 -18.280 -17.788 1.00 94.44 91 PRO A N 1
ATOM 702 C CA . PRO A 1 91 ? 1.092 -17.915 -19.192 1.00 94.44 91 PRO A CA 1
ATOM 703 C C . PRO A 1 91 ? -0.046 -16.905 -19.411 1.00 94.44 91 PRO A C 1
ATOM 705 O O . PRO A 1 91 ? 0.113 -15.963 -20.183 1.00 94.44 91 PRO A O 1
ATOM 708 N N . GLU A 1 92 ? -1.159 -17.043 -18.690 1.00 91.69 92 GLU A N 1
ATOM 709 C CA . GLU A 1 92 ? -2.323 -16.154 -18.783 1.00 91.69 92 GLU A CA 1
ATOM 710 C C . GLU A 1 92 ? -2.005 -14.751 -18.259 1.00 91.69 92 GLU A C 1
ATOM 712 O O . GLU A 1 92 ? -2.390 -13.755 -18.872 1.00 91.69 92 GLU A O 1
ATOM 717 N N . GLN A 1 93 ? -1.266 -14.663 -17.149 1.00 87.56 93 GLN A N 1
ATOM 718 C CA . GLN A 1 93 ? -0.808 -13.388 -16.596 1.00 87.56 93 GLN A CA 1
ATOM 719 C C . GLN A 1 93 ? 0.155 -12.685 -17.558 1.00 87.56 93 GLN A C 1
ATOM 721 O O . GLN A 1 93 ? -0.011 -11.494 -17.818 1.00 87.56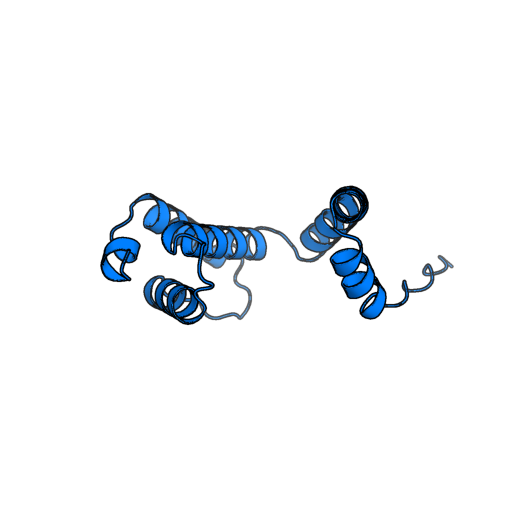 93 GLN A O 1
ATOM 726 N N . ARG A 1 94 ? 1.103 -13.424 -18.154 1.00 90.12 94 ARG A N 1
ATOM 727 C CA . ARG A 1 94 ? 2.004 -12.877 -19.181 1.00 90.12 94 ARG A CA 1
ATOM 728 C C . ARG A 1 94 ? 1.234 -12.358 -20.391 1.00 90.12 94 ARG A C 1
ATOM 730 O O . ARG A 1 94 ? 1.458 -11.225 -20.799 1.00 90.12 94 ARG A O 1
ATOM 737 N N . ALA A 1 95 ? 0.283 -13.136 -20.909 1.00 88.75 95 ALA A N 1
ATOM 738 C CA . ALA A 1 95 ? -0.542 -12.727 -22.043 1.00 88.75 95 ALA A CA 1
ATOM 739 C C . ALA A 1 95 ? -1.380 -11.470 -21.740 1.00 88.75 95 ALA A C 1
ATOM 741 O O . ALA A 1 95 ? -1.558 -10.617 -22.612 1.00 88.75 95 ALA A O 1
ATOM 742 N N . ALA A 1 96 ? -1.880 -11.330 -20.508 1.00 87.56 96 ALA A N 1
ATOM 743 C CA . ALA A 1 96 ? -2.571 -10.122 -20.070 1.00 87.56 96 ALA A CA 1
ATOM 744 C C . ALA A 1 96 ? -1.627 -8.910 -20.017 1.00 87.56 96 ALA A C 1
ATOM 746 O O . ALA A 1 96 ? -1.983 -7.848 -20.523 1.00 87.56 96 ALA A O 1
ATOM 747 N N . CYS A 1 97 ? -0.421 -9.063 -19.463 1.00 85.31 97 CYS A N 1
ATOM 748 C CA . CYS A 1 97 ? 0.584 -7.998 -19.440 1.00 85.31 97 CYS A CA 1
ATOM 749 C C . CYS A 1 97 ? 1.004 -7.569 -20.851 1.00 85.31 97 CYS A C 1
ATOM 751 O O . CYS A 1 97 ? 1.052 -6.375 -21.135 1.00 85.31 97 CYS A O 1
ATOM 753 N N . ASP A 1 98 ? 1.252 -8.526 -21.746 1.00 86.06 98 ASP A N 1
ATOM 754 C CA . ASP A 1 98 ? 1.693 -8.252 -23.115 1.00 86.06 98 ASP A CA 1
ATOM 755 C C . ASP A 1 98 ? 0.628 -7.489 -23.921 1.00 86.06 98 ASP A C 1
ATOM 757 O O . ASP A 1 98 ? 0.967 -6.626 -24.727 1.00 86.06 98 ASP A O 1
ATOM 761 N N . ARG A 1 99 ? -0.665 -7.733 -23.656 1.00 84.94 99 ARG A N 1
ATOM 762 C CA . ARG A 1 99 ? -1.781 -7.016 -24.300 1.00 84.94 99 ARG A CA 1
ATOM 763 C C . ARG A 1 99 ? -1.801 -5.517 -23.991 1.00 84.94 99 ARG A C 1
ATOM 765 O O . ARG A 1 99 ? -2.237 -4.739 -24.833 1.00 84.94 99 ARG A O 1
ATOM 772 N N . TYR A 1 100 ? -1.370 -5.126 -22.794 1.00 78.81 100 TYR A N 1
ATOM 773 C CA . TYR A 1 100 ? -1.387 -3.734 -22.331 1.00 78.81 100 TYR A CA 1
ATOM 774 C C . TYR A 1 100 ? 0.010 -3.117 -22.254 1.00 78.81 100 TYR A C 1
ATOM 776 O O . TYR A 1 100 ? 0.172 -2.023 -21.711 1.00 78.81 100 TYR A O 1
ATOM 784 N N . ARG A 1 101 ? 1.030 -3.806 -22.781 1.00 76.94 101 ARG A N 1
ATOM 785 C CA . ARG A 1 101 ? 2.393 -3.288 -22.816 1.00 76.94 101 ARG A CA 1
ATOM 786 C C . ARG A 1 101 ? 2.414 -2.052 -23.707 1.00 76.94 101 ARG A C 1
ATOM 788 O O . ARG A 1 101 ? 2.166 -2.134 -24.909 1.00 76.94 101 ARG A O 1
ATOM 795 N N . LEU A 1 102 ? 2.711 -0.903 -23.108 1.00 68.94 102 LEU A N 1
ATOM 796 C CA . LEU A 1 102 ? 2.955 0.312 -23.871 1.00 68.94 102 LEU A CA 1
ATOM 797 C C . LEU A 1 102 ? 4.186 0.082 -24.765 1.00 68.94 102 LEU A C 1
ATOM 799 O O . LEU A 1 102 ? 5.149 -0.549 -24.313 1.00 68.94 102 LEU A O 1
ATOM 803 N N . PRO A 1 103 ? 4.175 0.546 -26.027 1.00 61.59 103 PRO A N 1
ATOM 804 C CA . PRO A 1 103 ? 5.373 0.506 -26.853 1.00 61.59 103 PRO A CA 1
ATOM 805 C C . PRO A 1 103 ? 6.489 1.247 -26.112 1.00 61.59 103 PRO A C 1
ATOM 807 O O . PRO A 1 103 ? 6.266 2.356 -25.623 1.00 61.59 103 PRO A O 1
ATOM 810 N N . SER A 1 104 ? 7.669 0.628 -25.990 1.00 55.12 104 SER A N 1
ATOM 811 C CA . SER A 1 104 ? 8.820 1.304 -25.385 1.00 55.12 104 SER A CA 1
AT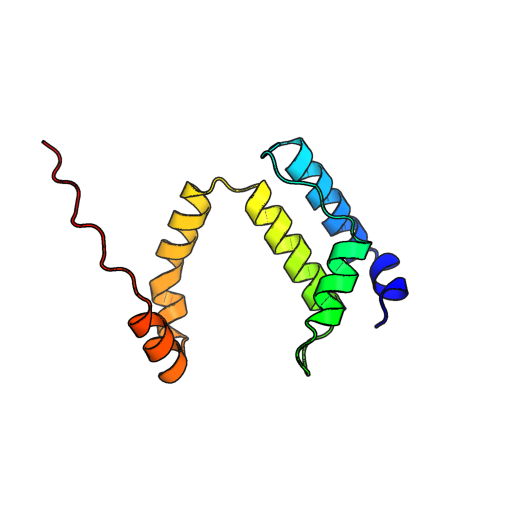OM 812 C C . SER A 1 104 ? 9.033 2.636 -26.104 1.00 55.12 104 SER A C 1
ATOM 814 O O . SER A 1 104 ? 9.066 2.637 -27.340 1.00 55.12 104 SER A O 1
ATOM 816 N N . PRO A 1 105 ? 9.178 3.759 -25.377 1.00 52.94 105 PRO A N 1
ATOM 817 C CA . PRO A 1 105 ? 9.603 4.992 -26.011 1.00 52.94 105 PRO A CA 1
ATOM 818 C C . PRO A 1 105 ? 10.928 4.709 -26.722 1.00 52.94 105 PRO A C 1
ATOM 820 O O . PRO A 1 105 ? 11.817 4.060 -26.163 1.00 52.94 105 PRO A O 1
ATOM 823 N N . ALA A 1 106 ? 11.030 5.127 -27.986 1.00 47.56 106 ALA A N 1
ATOM 824 C CA . ALA A 1 106 ? 12.282 5.034 -28.720 1.00 47.56 106 ALA A CA 1
ATOM 825 C C . ALA A 1 106 ? 13.386 5.699 -27.879 1.00 47.56 106 ALA A C 1
ATOM 827 O O . ALA A 1 106 ? 13.113 6.730 -27.253 1.00 47.56 106 ALA A O 1
ATOM 828 N N . PRO A 1 107 ? 14.604 5.130 -27.825 1.00 49.09 107 PRO A N 1
ATOM 829 C CA . PRO A 1 107 ? 15.694 5.751 -27.091 1.00 49.09 107 PRO A CA 1
ATOM 830 C C . PRO A 1 107 ? 15.843 7.193 -27.576 1.00 49.09 107 PRO A C 1
ATOM 832 O O . PRO A 1 107 ? 15.946 7.441 -28.780 1.00 49.09 107 PRO A O 1
ATOM 835 N N . ILE A 1 108 ? 15.796 8.142 -26.639 1.00 50.47 108 ILE A N 1
ATOM 836 C CA . ILE A 1 108 ? 16.054 9.549 -26.930 1.00 50.47 108 ILE A CA 1
ATOM 837 C C . ILE A 1 108 ? 17.493 9.599 -27.436 1.00 50.47 108 ILE A C 1
ATOM 839 O O . ILE A 1 108 ? 18.430 9.376 -26.669 1.00 50.47 108 ILE A O 1
ATOM 843 N N . ALA A 1 109 ? 17.663 9.808 -28.741 1.00 41.41 109 ALA A N 1
ATOM 844 C CA . ALA A 1 109 ? 18.975 10.003 -29.329 1.00 41.41 109 ALA A CA 1
ATOM 845 C C . ALA A 1 109 ? 19.600 11.226 -28.651 1.00 41.41 109 ALA A C 1
ATOM 847 O O . ALA A 1 109 ? 19.092 12.338 -28.791 1.00 41.41 109 ALA A O 1
ATOM 848 N N . GLN A 1 110 ? 20.657 11.005 -27.869 1.00 40.06 110 GLN A N 1
ATOM 849 C CA . GLN A 1 110 ? 21.475 12.093 -27.352 1.00 40.06 110 GLN A CA 1
ATOM 850 C C . GLN A 1 110 ? 22.114 12.785 -28.564 1.00 40.06 110 GLN A C 1
ATOM 852 O O . GLN A 1 110 ? 22.864 12.147 -29.305 1.00 40.06 110 GLN A O 1
ATOM 857 N N . GLN A 1 111 ? 21.722 14.039 -28.808 1.00 41.09 111 GLN A N 1
ATOM 858 C CA . GLN A 1 111 ? 22.377 14.949 -29.752 1.00 41.09 111 GLN A CA 1
ATOM 859 C C . GLN A 1 111 ? 23.491 15.710 -29.045 1.00 41.09 111 GLN A C 1
ATOM 861 O O . GLN A 1 111 ? 23.284 16.068 -27.862 1.00 41.09 111 GLN A O 1
#

pLDDT: mean 84.61, std 13.8, range [40.06, 98.0]